Protein AF-A0A497IFC4-F1 (afdb_monomer_lite)

Foldseek 3Di:
DDPPPVVVVVVVVVVCVVVVVVVVVVVVVVVDPVPPPPPPPFDFKDKDKDKDADDDDLQKMKIAIDIDGPVGFAWDWKWKDFQQPDIDIDPDRMDIDGDPDWDKGKMKMKIATPVRGIDMDIDIDTGD

Radius of gyration: 32.18 Å; chains: 1; bounding box: 70×65×70 Å

Sequence (128 aa):
MRKRDTDYYLIVLAILLFLGGLLMMAYDYKFSASAVRKFEQKLPPQVSFNYGQCGEDPLTYCFEGGAYDPDGGDILFMTWDLGDGRIASSLYNHIEHHYKKAGTYTVTLRCIDDENTMSSYSKTIHVG

Secondary structure (DSSP, 8-state):
--TTSHHHHHHHHHHHHHHHHHHHHHHHHHS-TTSS-----PPPPEEEEEEEE-SSSTTEEEEEEEEE-TTS--EEEEEEE-SSS-EEEES-SEEEEE-SS-EEEEEEEEEEETT--EEEEEEEEEE-

Structure (mmCIF, N/CA/C/O backbone):
data_AF-A0A497IFC4-F1
#
_entry.id   AF-A0A497IFC4-F1
#
loop_
_atom_site.group_PDB
_atom_site.id
_atom_site.type_symbol
_atom_site.label_atom_id
_atom_site.label_alt_id
_atom_site.label_comp_id
_atom_site.label_asym_id
_atom_site.label_entity_id
_atom_site.label_seq_id
_atom_site.pdbx_PDB_ins_code
_atom_site.Cartn_x
_atom_site.Cartn_y
_atom_site.Cartn_z
_atom_site.occupancy
_atom_site.B_iso_or_equiv
_atom_site.auth_seq_id
_atom_site.auth_comp_id
_atom_site.auth_asym_id
_atom_site.auth_atom_id
_atom_site.pdbx_PDB_model_num
ATOM 1 N N . MET A 1 1 ? 56.666 -50.779 -52.177 1.00 49.09 1 MET A N 1
ATOM 2 C CA . MET A 1 1 ? 56.234 -50.602 -50.771 1.00 49.09 1 MET A CA 1
ATOM 3 C C . MET A 1 1 ? 56.966 -49.391 -50.193 1.00 49.09 1 MET A C 1
ATOM 5 O O . MET A 1 1 ? 58.149 -49.488 -49.897 1.00 49.09 1 MET A O 1
ATOM 9 N N . ARG A 1 2 ? 56.331 -48.212 -50.177 1.00 49.12 2 ARG A N 1
ATOM 10 C CA . ARG A 1 2 ? 56.970 -46.914 -49.890 1.00 49.12 2 ARG A CA 1
ATOM 11 C C . ARG A 1 2 ? 56.423 -46.371 -48.559 1.00 49.12 2 ARG A C 1
ATOM 13 O O . ARG A 1 2 ? 55.331 -45.831 -48.523 1.00 49.12 2 ARG A O 1
ATOM 20 N N . LYS A 1 3 ? 57.181 -46.534 -47.467 1.00 53.59 3 LYS A N 1
ATOM 21 C CA . LYS A 1 3 ? 56.919 -45.953 -46.129 1.00 53.59 3 LYS A CA 1
ATOM 22 C C . LYS A 1 3 ? 57.183 -44.432 -46.110 1.00 53.59 3 LYS A C 1
ATOM 24 O O . LYS A 1 3 ? 58.098 -43.987 -45.431 1.00 53.59 3 LYS A O 1
ATOM 29 N N . ARG A 1 4 ? 56.484 -43.641 -46.929 1.00 55.41 4 ARG A N 1
ATOM 30 C CA . ARG A 1 4 ? 56.611 -42.164 -46.908 1.00 55.41 4 ARG A CA 1
ATOM 31 C C . ARG A 1 4 ? 55.282 -41.409 -46.943 1.00 55.41 4 ARG A C 1
ATOM 33 O O . ARG A 1 4 ? 55.289 -40.189 -46.845 1.00 55.41 4 ARG A O 1
ATOM 40 N N . ASP A 1 5 ? 54.162 -42.119 -47.028 1.00 55.88 5 ASP A N 1
ATOM 41 C CA . ASP A 1 5 ? 52.859 -41.470 -47.188 1.00 55.88 5 ASP A CA 1
ATOM 42 C C . ASP A 1 5 ? 52.191 -41.182 -45.831 1.00 55.88 5 ASP A C 1
ATOM 44 O O . ASP A 1 5 ? 51.453 -40.212 -45.704 1.00 55.88 5 ASP A O 1
ATOM 48 N N . THR A 1 6 ? 52.508 -41.943 -44.776 1.00 55.38 6 THR A N 1
ATOM 49 C CA . THR A 1 6 ? 51.894 -41.779 -43.445 1.00 55.38 6 THR A CA 1
ATOM 50 C C . THR A 1 6 ? 52.316 -40.487 -42.735 1.00 55.38 6 THR A C 1
ATOM 52 O O . THR A 1 6 ? 51.505 -39.888 -42.031 1.00 55.38 6 THR A O 1
ATOM 55 N N . ASP A 1 7 ? 53.545 -40.016 -42.959 1.00 58.06 7 ASP A N 1
ATOM 56 C CA . ASP A 1 7 ? 54.078 -38.821 -42.288 1.00 58.06 7 ASP A CA 1
ATOM 57 C C . ASP A 1 7 ? 53.403 -37.537 -42.794 1.00 58.06 7 ASP A C 1
ATOM 59 O O . ASP A 1 7 ? 53.138 -36.621 -42.017 1.00 58.06 7 ASP A O 1
ATOM 63 N N . TYR A 1 8 ? 53.028 -37.497 -44.078 1.00 57.25 8 TYR A N 1
ATOM 64 C CA . TYR A 1 8 ? 52.275 -36.383 -44.658 1.00 57.25 8 TYR A CA 1
ATOM 65 C C . TYR A 1 8 ? 50.871 -36.272 -44.067 1.00 57.25 8 TYR A C 1
ATOM 67 O O . TYR A 1 8 ? 50.455 -35.176 -43.694 1.00 57.25 8 TYR A O 1
ATOM 75 N N . TYR A 1 9 ? 50.150 -37.388 -43.930 1.00 57.84 9 TYR A N 1
ATOM 76 C CA . TYR A 1 9 ? 48.819 -37.365 -43.322 1.00 57.84 9 TYR A CA 1
ATOM 77 C C . TYR A 1 9 ? 48.878 -36.972 -41.848 1.00 57.84 9 TYR A C 1
ATOM 79 O O . TYR A 1 9 ? 48.035 -36.199 -41.417 1.00 57.84 9 TYR A O 1
ATOM 87 N N . LEU A 1 10 ? 49.879 -37.426 -41.090 1.00 62.91 10 LEU A N 1
ATOM 88 C CA . LEU A 1 10 ? 50.024 -37.061 -39.677 1.00 62.91 10 LEU A CA 1
ATOM 89 C C . LEU A 1 10 ? 50.369 -35.578 -39.485 1.00 62.91 10 LEU A C 1
ATOM 91 O O . LEU A 1 10 ? 49.805 -34.937 -38.601 1.00 62.91 10 LEU A O 1
ATOM 95 N N . ILE A 1 11 ? 51.225 -35.006 -40.339 1.00 65.12 11 ILE A N 1
ATOM 96 C CA . ILE A 1 11 ? 51.556 -33.573 -40.311 1.00 65.12 11 ILE A CA 1
ATOM 97 C C . ILE A 1 11 ? 50.348 -32.724 -40.731 1.00 65.12 11 ILE A C 1
ATOM 99 O O . ILE A 1 11 ? 50.027 -31.741 -40.066 1.00 65.12 11 ILE A O 1
ATOM 103 N N . VAL A 1 12 ? 49.633 -33.113 -41.792 1.00 63.28 12 VAL A N 1
ATOM 104 C CA . VAL A 1 12 ? 48.431 -32.398 -42.251 1.00 63.28 12 VAL A CA 1
ATOM 105 C C . VAL A 1 12 ? 47.298 -32.506 -41.224 1.00 63.28 12 VAL A C 1
ATOM 107 O O . VAL A 1 12 ? 46.640 -31.507 -40.951 1.00 63.28 12 VAL A O 1
ATOM 110 N N . LEU A 1 13 ? 47.102 -33.667 -40.586 1.00 60.56 13 LEU A N 1
ATOM 111 C CA . LEU A 1 13 ? 46.108 -33.854 -39.524 1.00 60.56 13 LEU A CA 1
ATOM 112 C C . LEU A 1 13 ? 46.462 -33.031 -38.274 1.00 60.56 13 LEU A C 1
ATOM 114 O O . LEU A 1 13 ? 45.582 -32.405 -37.694 1.00 60.56 13 LEU A O 1
ATOM 118 N N . ALA A 1 14 ? 47.743 -32.964 -37.893 1.00 65.00 14 ALA A N 1
ATOM 119 C CA . ALA A 1 14 ? 48.201 -32.124 -36.786 1.00 65.00 14 ALA A CA 1
ATOM 120 C C . ALA A 1 14 ? 47.980 -30.627 -37.070 1.00 65.00 14 ALA A C 1
ATOM 122 O O . ALA A 1 14 ? 47.508 -29.909 -36.192 1.00 65.00 14 ALA A O 1
ATOM 123 N N . ILE A 1 15 ? 48.237 -30.167 -38.301 1.00 61.88 15 ILE A N 1
ATOM 124 C CA . ILE A 1 15 ? 47.975 -28.783 -38.732 1.00 61.88 15 ILE A CA 1
ATOM 125 C C . ILE A 1 15 ? 46.467 -28.488 -38.773 1.00 61.88 15 ILE A C 1
ATOM 127 O O . ILE A 1 15 ? 46.056 -27.416 -38.341 1.00 61.88 15 ILE A O 1
ATOM 131 N N . LEU A 1 16 ? 45.627 -29.424 -39.227 1.00 57.12 16 LEU A N 1
ATOM 132 C CA . LEU A 1 16 ? 44.166 -29.266 -39.244 1.00 57.12 16 LEU A CA 1
ATOM 133 C C . LEU A 1 16 ? 43.553 -29.272 -37.836 1.00 57.12 16 LEU A C 1
ATOM 135 O O . LEU A 1 16 ? 42.593 -28.545 -37.598 1.00 57.12 16 LEU A O 1
ATOM 139 N N . LEU A 1 17 ? 44.120 -30.024 -36.888 1.00 61.47 17 LEU A N 1
ATOM 140 C CA . LEU A 1 17 ? 43.707 -29.989 -35.482 1.00 61.47 17 LEU A CA 1
ATOM 141 C C . LEU A 1 17 ? 44.168 -28.697 -34.782 1.00 61.47 17 LEU A C 1
ATOM 143 O O . LEU A 1 17 ? 43.409 -28.131 -33.997 1.00 61.47 17 LEU A O 1
ATOM 147 N N . PHE A 1 18 ? 45.357 -28.175 -35.113 1.00 62.66 18 PHE A N 1
ATOM 148 C CA . PHE A 1 18 ? 45.846 -26.893 -34.585 1.00 62.66 18 PHE A CA 1
ATOM 149 C C . PHE A 1 18 ? 45.098 -25.685 -35.175 1.00 62.66 18 PHE A C 1
ATOM 151 O O . PHE A 1 18 ? 44.696 -24.785 -34.439 1.00 62.66 18 PHE A O 1
ATOM 158 N N . LEU A 1 19 ? 44.858 -25.672 -36.492 1.00 52.84 19 LEU A N 1
ATOM 159 C CA . LEU A 1 19 ? 44.079 -24.629 -37.168 1.00 52.84 19 LEU A CA 1
ATOM 160 C C . LEU A 1 19 ? 42.588 -24.727 -36.835 1.00 52.84 19 LEU A C 1
ATOM 162 O O . LEU A 1 19 ? 41.945 -23.697 -36.676 1.00 52.84 19 LEU A O 1
ATOM 166 N N . GLY A 1 20 ? 42.044 -25.936 -36.672 1.00 51.69 20 GLY 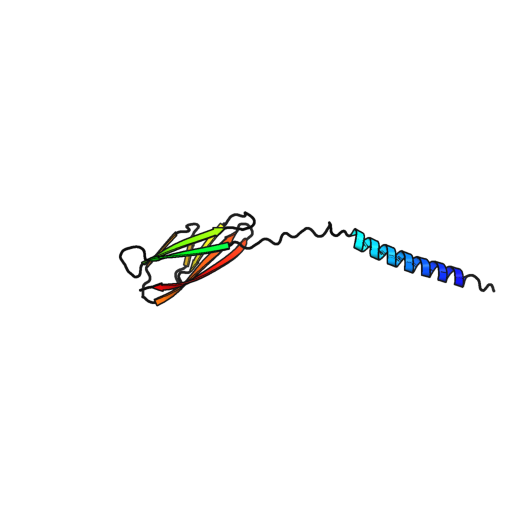A N 1
ATOM 167 C CA . GLY A 1 20 ? 40.663 -26.159 -36.241 1.00 51.69 20 GLY A CA 1
ATOM 168 C C . GLY A 1 20 ? 40.416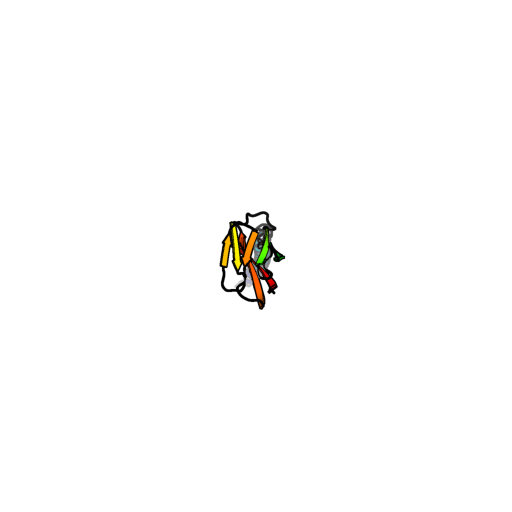 -25.698 -34.804 1.00 51.69 20 GLY A C 1
ATOM 169 O O . GLY A 1 20 ? 39.412 -25.044 -34.543 1.00 51.69 20 GLY A O 1
ATOM 170 N N . GLY A 1 21 ? 41.362 -25.940 -33.889 1.00 52.94 21 GLY A N 1
ATOM 171 C CA . GLY A 1 21 ? 41.300 -25.417 -32.522 1.00 52.94 21 GLY A CA 1
ATOM 172 C C . GLY A 1 21 ? 41.379 -23.889 -32.470 1.00 52.94 21 GLY A C 1
ATOM 173 O O . GLY A 1 21 ? 40.584 -23.256 -31.783 1.00 52.94 21 GLY A O 1
ATOM 174 N N . LEU A 1 22 ? 42.274 -23.275 -33.250 1.00 52.31 22 LEU A N 1
ATOM 175 C CA . LEU A 1 22 ? 42.409 -21.816 -33.309 1.00 52.31 22 LEU A CA 1
ATOM 176 C C . LEU A 1 22 ? 41.216 -21.136 -34.011 1.00 52.31 22 LEU A C 1
ATOM 178 O O . LEU A 1 22 ? 40.808 -20.048 -33.608 1.00 52.31 22 LEU A O 1
ATOM 182 N N . LEU A 1 23 ? 40.624 -21.778 -35.026 1.00 52.00 23 LEU A N 1
ATOM 183 C CA . LEU A 1 23 ? 39.449 -21.271 -35.739 1.00 52.00 23 LEU A CA 1
ATOM 184 C C . LEU A 1 23 ? 38.163 -21.410 -34.910 1.00 52.00 23 LEU A C 1
ATOM 186 O O . LEU A 1 23 ? 37.341 -20.505 -34.968 1.00 52.00 23 LEU A O 1
ATOM 190 N N . MET A 1 24 ? 38.013 -22.459 -34.092 1.00 54.59 24 MET A N 1
ATOM 191 C CA . MET A 1 24 ? 36.892 -22.601 -33.142 1.00 54.59 24 MET A CA 1
ATOM 192 C C . MET A 1 24 ? 36.984 -21.570 -32.009 1.00 54.59 24 MET A C 1
ATOM 194 O O . MET A 1 24 ? 35.993 -20.918 -31.692 1.00 54.59 24 MET A O 1
ATOM 198 N N . MET A 1 25 ? 38.191 -21.323 -31.481 1.00 55.22 25 MET A N 1
ATOM 199 C CA . MET A 1 25 ? 38.414 -20.252 -30.502 1.00 55.22 25 MET A CA 1
ATOM 200 C C . MET A 1 25 ? 38.148 -18.867 -31.106 1.00 55.22 25 MET A C 1
ATOM 202 O O . MET A 1 25 ? 37.657 -17.992 -30.409 1.00 55.22 25 MET A O 1
ATOM 206 N N . ALA A 1 26 ? 38.420 -18.651 -32.399 1.00 53.06 26 ALA A N 1
ATOM 207 C CA . ALA A 1 26 ? 38.122 -17.390 -33.080 1.00 53.06 26 ALA A CA 1
ATOM 208 C C . ALA A 1 26 ? 36.647 -17.245 -33.507 1.00 53.06 26 ALA A C 1
ATOM 210 O O . ALA A 1 26 ? 36.172 -16.114 -33.616 1.00 53.06 26 ALA A O 1
ATOM 211 N N . TYR A 1 27 ? 35.925 -18.346 -33.748 1.00 41.97 27 TYR A N 1
ATOM 212 C CA . TYR A 1 27 ? 34.499 -18.324 -34.094 1.00 41.97 27 TYR A CA 1
ATOM 213 C C . TYR A 1 27 ? 33.647 -17.968 -32.873 1.00 41.97 27 TYR A C 1
ATOM 215 O O . TYR A 1 27 ? 32.828 -17.055 -32.961 1.00 41.97 27 TYR A O 1
ATOM 223 N N . ASP A 1 28 ? 33.934 -18.565 -31.712 1.00 53.41 28 ASP A N 1
ATOM 224 C CA . ASP A 1 28 ? 33.289 -18.182 -30.448 1.00 53.41 28 ASP A CA 1
ATOM 225 C C . ASP A 1 28 ? 33.789 -16.818 -29.933 1.00 53.41 28 ASP A C 1
ATOM 227 O O . ASP A 1 28 ? 33.043 -16.088 -29.288 1.00 53.41 28 ASP A O 1
ATOM 231 N N . TYR A 1 29 ? 35.011 -16.395 -30.290 1.00 40.44 29 TYR A N 1
ATOM 232 C CA . TYR A 1 29 ? 35.520 -15.051 -29.968 1.00 40.44 29 TYR A CA 1
ATOM 233 C C . TYR A 1 29 ? 34.956 -13.945 -30.881 1.00 40.44 29 TYR A C 1
ATOM 235 O O . TYR A 1 29 ? 34.844 -12.791 -30.466 1.00 40.44 29 TYR A O 1
ATOM 243 N N . LYS A 1 30 ? 34.562 -14.269 -32.123 1.00 51.56 30 LYS A N 1
ATOM 244 C CA . LYS A 1 30 ? 33.863 -13.354 -33.049 1.00 51.56 30 LYS A CA 1
ATOM 245 C C . LYS A 1 30 ? 32.341 -13.492 -33.038 1.00 51.56 30 LYS A C 1
ATOM 247 O O . LYS A 1 30 ? 31.680 -12.599 -33.564 1.00 51.56 30 LYS A O 1
ATOM 252 N N . PHE A 1 31 ? 31.787 -14.440 -32.280 1.00 48.31 31 PHE A N 1
ATOM 253 C CA . PHE A 1 31 ? 30.488 -14.280 -31.612 1.00 48.31 31 PHE A CA 1
ATOM 254 C C . PHE A 1 31 ? 30.604 -13.328 -30.401 1.00 48.31 31 PHE A C 1
ATOM 256 O O . PHE A 1 31 ? 30.000 -13.508 -29.357 1.00 48.31 31 PHE A O 1
ATOM 263 N N . SER A 1 32 ? 31.450 -12.309 -30.552 1.00 49.75 32 SER A N 1
ATOM 264 C CA . SER A 1 32 ? 31.276 -10.944 -30.100 1.00 49.75 32 SER A CA 1
ATOM 265 C C . SER A 1 32 ? 30.528 -10.775 -28.780 1.00 49.75 32 SER A C 1
ATOM 267 O O . SER A 1 32 ? 29.301 -10.822 -28.715 1.00 49.75 32 SER A O 1
ATOM 269 N N . ALA A 1 33 ? 31.277 -10.335 -27.773 1.00 51.25 33 ALA A N 1
ATOM 270 C CA . ALA A 1 33 ? 30.767 -9.594 -26.623 1.00 51.25 33 ALA A CA 1
ATOM 271 C C . ALA A 1 33 ? 29.871 -8.376 -26.993 1.00 51.25 33 ALA A C 1
ATOM 273 O O . ALA A 1 33 ? 29.317 -7.742 -26.103 1.00 51.25 33 ALA A O 1
ATOM 274 N N . SER A 1 34 ? 29.687 -8.056 -28.283 1.00 51.00 34 SER A N 1
ATOM 275 C CA . SER A 1 34 ? 28.711 -7.089 -28.807 1.00 51.00 34 SER A CA 1
ATOM 276 C C . SER A 1 34 ? 27.345 -7.699 -29.182 1.00 51.00 34 SER A C 1
ATOM 278 O O . SER A 1 34 ? 26.449 -6.947 -29.557 1.00 51.00 34 SER A O 1
ATOM 280 N N . ALA A 1 35 ? 27.169 -9.025 -29.107 1.00 49.97 35 ALA A N 1
ATOM 281 C CA . ALA A 1 35 ? 25.888 -9.722 -29.304 1.00 49.97 35 ALA A CA 1
ATOM 282 C C . ALA A 1 35 ? 25.250 -10.202 -27.989 1.00 49.97 35 ALA A C 1
ATOM 284 O O . ALA A 1 35 ? 24.135 -10.727 -27.998 1.00 49.97 35 ALA A O 1
ATOM 285 N N . VAL A 1 36 ? 25.887 -9.939 -26.843 1.00 54.75 36 VAL A N 1
ATOM 286 C CA . VAL A 1 36 ? 25.127 -9.792 -25.604 1.00 54.75 36 VAL A CA 1
ATOM 287 C C . VAL A 1 36 ? 24.377 -8.481 -25.773 1.00 54.75 36 VAL A C 1
ATOM 289 O O . VAL A 1 36 ? 24.900 -7.409 -25.476 1.00 54.75 36 VAL A O 1
ATOM 292 N N . ARG A 1 37 ? 23.156 -8.548 -26.319 1.00 54.28 37 ARG A N 1
ATOM 293 C CA . ARG A 1 37 ? 22.151 -7.517 -26.055 1.00 54.28 37 ARG A CA 1
ATOM 294 C C . ARG A 1 37 ? 22.279 -7.265 -24.561 1.00 54.28 37 ARG A C 1
ATOM 296 O O . ARG A 1 37 ? 22.079 -8.194 -23.779 1.00 54.28 37 ARG A O 1
ATOM 303 N N . LYS A 1 38 ? 22.737 -6.074 -24.185 1.00 47.84 38 LYS A N 1
ATOM 304 C CA . LYS A 1 38 ? 22.694 -5.604 -22.812 1.00 47.84 38 LYS A CA 1
ATOM 305 C C . LYS A 1 38 ? 21.212 -5.687 -22.463 1.00 47.84 38 LYS A C 1
ATOM 307 O O . LYS A 1 38 ? 20.435 -4.840 -22.885 1.00 47.84 38 LYS A O 1
ATOM 312 N N . PHE A 1 39 ? 20.792 -6.803 -21.874 1.00 58.62 39 PHE A N 1
ATOM 313 C CA . PHE A 1 39 ? 19.505 -6.895 -21.221 1.00 58.62 39 PHE A CA 1
ATOM 314 C C . PHE A 1 39 ? 19.668 -5.911 -20.077 1.00 58.62 39 PHE A C 1
ATOM 316 O O . PHE A 1 39 ? 20.301 -6.228 -19.071 1.00 58.62 39 PHE A O 1
ATOM 323 N N . GLU A 1 40 ? 19.261 -4.665 -20.301 1.00 67.19 40 GLU A N 1
ATOM 324 C CA . GLU A 1 40 ? 19.045 -3.753 -19.196 1.00 67.19 40 GLU A CA 1
ATOM 325 C C . GLU A 1 40 ? 17.964 -4.423 -18.366 1.00 67.19 40 GLU A C 1
ATOM 327 O O . GLU A 1 40 ? 16.834 -4.619 -18.808 1.00 67.19 40 GLU A O 1
ATOM 332 N N . GLN A 1 41 ? 18.389 -4.977 -17.235 1.00 73.31 41 GLN A N 1
ATOM 333 C CA . GLN A 1 41 ? 17.477 -5.586 -16.297 1.00 73.31 41 GLN A CA 1
ATOM 334 C C . GLN A 1 41 ? 16.615 -4.449 -15.764 1.00 73.31 41 GLN A C 1
ATOM 336 O O . GLN A 1 41 ? 17.129 -3.632 -15.003 1.00 73.31 41 GLN A O 1
ATOM 341 N N . LYS A 1 42 ? 15.348 -4.401 -16.191 1.00 81.62 42 LYS A N 1
ATOM 342 C CA . LYS A 1 42 ? 14.394 -3.417 -15.688 1.00 81.62 42 LYS A CA 1
ATOM 343 C C . LYS A 1 42 ? 14.315 -3.511 -14.168 1.00 81.62 42 LYS A C 1
ATOM 345 O O . LYS A 1 42 ? 14.187 -4.605 -13.602 1.00 81.62 42 LYS A O 1
ATOM 350 N N . LEU A 1 43 ? 14.458 -2.370 -13.517 1.00 88.62 43 LEU A N 1
ATOM 351 C CA . LEU A 1 43 ? 14.287 -2.207 -12.092 1.00 88.62 43 LEU A CA 1
ATOM 352 C C . LEU A 1 43 ? 12.786 -2.215 -11.779 1.00 88.62 43 LEU A C 1
ATOM 354 O O . LEU A 1 43 ? 12.006 -1.594 -12.492 1.00 88.62 43 LEU A O 1
ATOM 358 N N . PRO A 1 44 ? 12.351 -2.912 -10.717 1.00 90.88 44 PRO A N 1
ATOM 359 C CA . PRO A 1 44 ? 10.966 -2.816 -10.286 1.00 90.88 44 PRO A CA 1
ATOM 360 C C . PRO A 1 44 ? 10.670 -1.399 -9.774 1.00 90.88 44 PRO A C 1
ATOM 362 O O . PRO A 1 44 ? 11.584 -0.723 -9.277 1.00 90.88 44 PRO A O 1
ATOM 365 N N . PRO A 1 45 ? 9.399 -0.963 -9.778 1.00 95.25 45 PRO A N 1
ATOM 366 C CA . PRO A 1 45 ? 9.032 0.329 -9.242 1.00 95.25 45 PRO A CA 1
ATOM 367 C C . PRO A 1 45 ? 9.396 0.419 -7.761 1.00 95.25 45 PRO A C 1
ATOM 369 O O . PRO A 1 45 ? 9.346 -0.551 -6.997 1.00 95.25 45 PRO A O 1
ATOM 372 N N . GLN A 1 46 ? 9.746 1.619 -7.328 1.00 95.62 46 GLN A N 1
ATOM 373 C CA . GLN A 1 46 ? 9.894 1.931 -5.919 1.00 95.62 46 GLN A CA 1
ATOM 374 C C . GLN A 1 46 ? 8.582 2.472 -5.385 1.00 95.62 46 GLN A C 1
ATOM 376 O O . GLN A 1 46 ? 7.914 3.272 -6.033 1.00 95.62 46 GLN A O 1
ATOM 381 N N . VAL A 1 47 ? 8.217 2.035 -4.184 1.00 96.44 47 VAL A N 1
ATOM 382 C CA . VAL A 1 47 ? 6.952 2.389 -3.550 1.00 96.44 47 VAL A CA 1
ATOM 383 C C . VAL A 1 47 ? 7.164 2.657 -2.072 1.00 96.44 47 VAL A C 1
ATOM 385 O O . VAL A 1 47 ? 7.974 2.009 -1.410 1.00 96.44 47 VAL A O 1
ATOM 388 N N . SER A 1 48 ? 6.453 3.649 -1.557 1.00 96.81 48 SER A N 1
ATOM 389 C CA . SER A 1 48 ? 6.481 4.026 -0.149 1.00 96.81 48 SER A CA 1
ATOM 390 C C . SER A 1 48 ? 5.175 4.708 0.232 1.00 96.81 48 SER A C 1
ATOM 392 O O . SER A 1 48 ? 4.399 5.116 -0.634 1.00 96.81 48 SER A O 1
ATOM 394 N N . PHE A 1 49 ? 4.929 4.838 1.531 1.00 97.06 49 PHE A N 1
ATOM 395 C CA . PHE A 1 49 ? 3.858 5.693 2.011 1.00 97.06 49 PHE A CA 1
ATOM 396 C C . PHE A 1 49 ? 4.159 6.289 3.378 1.00 97.06 49 PHE A C 1
ATOM 398 O O . PHE A 1 49 ? 4.908 5.726 4.184 1.00 97.06 49 PHE A O 1
ATOM 405 N N . ASN A 1 50 ? 3.498 7.408 3.646 1.00 97.19 50 ASN A N 1
ATOM 406 C CA . ASN A 1 50 ? 3.365 7.994 4.968 1.00 97.19 50 ASN A CA 1
ATOM 407 C C . ASN A 1 50 ? 1.924 7.856 5.457 1.00 97.19 50 ASN A C 1
ATOM 409 O O . ASN A 1 50 ? 1.004 7.622 4.675 1.00 97.19 50 ASN A O 1
ATOM 413 N N . TYR A 1 51 ? 1.737 7.977 6.766 1.00 97.12 51 TYR A N 1
ATOM 414 C CA . TYR A 1 51 ? 0.418 7.942 7.380 1.00 97.12 51 TYR A CA 1
ATOM 415 C C . TYR A 1 51 ? 0.373 8.853 8.601 1.00 97.12 51 TYR A C 1
ATOM 417 O O . TYR A 1 51 ? 1.407 9.142 9.211 1.00 97.12 51 TYR A O 1
ATOM 425 N N . GLY A 1 52 ? -0.834 9.246 8.984 1.00 97.00 52 GLY A N 1
ATOM 426 C CA . GLY A 1 52 ? -1.095 9.982 10.212 1.00 97.00 52 GLY A CA 1
ATOM 427 C C . GLY A 1 52 ? -2.576 9.961 10.555 1.00 97.00 52 GLY A C 1
ATOM 428 O O . GLY A 1 52 ? -3.409 9.708 9.686 1.00 97.00 52 GLY A O 1
ATOM 429 N N . GLN A 1 53 ? -2.896 10.220 11.821 1.00 96.81 53 GLN A N 1
ATOM 430 C CA . GLN A 1 53 ? -4.280 10.454 12.215 1.00 96.81 53 GLN A C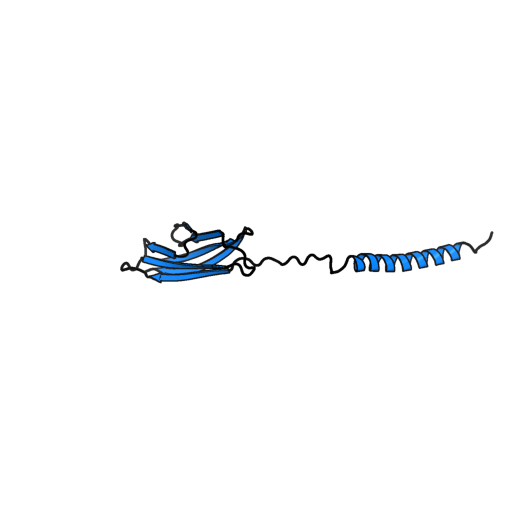A 1
ATOM 431 C C . GLN A 1 53 ? -4.791 11.699 11.484 1.00 96.81 53 GLN A C 1
ATOM 433 O O . GLN A 1 53 ? -4.085 12.707 11.390 1.00 96.81 53 GLN A O 1
ATOM 438 N N . CYS A 1 54 ? -6.009 11.624 10.967 1.00 94.19 54 CYS A N 1
ATOM 439 C CA . CYS A 1 54 ? -6.674 12.752 10.338 1.00 94.19 54 CYS A CA 1
ATOM 440 C C . CYS A 1 54 ? -8.133 12.802 10.790 1.00 94.19 54 CYS A C 1
ATOM 442 O O . CYS A 1 54 ? -8.766 11.773 11.002 1.00 94.19 54 CYS A O 1
ATOM 444 N N . GLY A 1 55 ? -8.655 14.012 10.977 1.00 89.56 55 GLY A N 1
ATOM 445 C CA . GLY A 1 55 ? -9.977 14.216 11.568 1.00 89.56 55 GLY A CA 1
ATOM 446 C C . GLY A 1 55 ? -9.990 14.132 13.098 1.00 89.56 55 GLY A C 1
ATOM 447 O O . GLY A 1 55 ? -8.953 14.026 13.754 1.00 89.56 55 GLY A O 1
ATOM 448 N N . GLU A 1 56 ? -11.190 14.246 13.664 1.00 93.31 56 GLU A N 1
ATOM 449 C CA . GLU A 1 56 ? -11.402 14.312 15.119 1.00 93.31 56 GLU A CA 1
ATOM 450 C C . GLU A 1 56 ? -11.485 12.929 15.783 1.00 93.31 56 GLU A C 1
ATOM 452 O O . GLU A 1 56 ? -11.204 12.801 16.974 1.00 93.31 56 GLU A O 1
ATOM 457 N N . ASP A 1 57 ? -11.851 11.889 15.027 1.00 96.25 57 ASP A N 1
ATOM 458 C CA . ASP A 1 57 ? -11.946 10.519 15.535 1.00 96.25 57 ASP A CA 1
ATOM 459 C C . ASP A 1 57 ? -10.539 9.896 15.674 1.00 96.25 57 ASP A C 1
ATOM 461 O O . ASP A 1 57 ? -9.795 9.854 14.687 1.00 96.25 57 ASP A O 1
ATOM 465 N N . PRO A 1 58 ? -10.146 9.387 16.861 1.00 95.94 58 PRO A N 1
ATOM 466 C CA . PRO A 1 58 ? -8.846 8.740 17.070 1.00 95.94 58 PRO A CA 1
ATOM 467 C C . PRO A 1 58 ? -8.632 7.463 16.244 1.00 95.94 58 PRO A C 1
ATOM 469 O O . PRO A 1 58 ? -7.509 6.966 16.174 1.00 95.94 58 PRO A O 1
ATOM 472 N N . LEU A 1 59 ? -9.680 6.916 15.624 1.00 97.62 59 LEU A N 1
ATOM 473 C CA . LEU A 1 59 ? -9.602 5.730 14.774 1.00 97.62 59 LEU A CA 1
ATOM 474 C C . LEU A 1 59 ? -9.536 6.054 13.272 1.00 97.62 59 LEU A C 1
ATOM 476 O O . LEU A 1 59 ? -9.483 5.126 12.457 1.00 97.62 59 LEU A O 1
ATOM 480 N N . THR A 1 60 ? -9.499 7.336 12.894 1.00 97.31 60 THR A N 1
ATOM 481 C CA . THR A 1 60 ? -9.396 7.772 11.494 1.00 97.31 60 THR A CA 1
ATOM 482 C C . THR A 1 60 ? -7.964 8.136 11.118 1.00 97.31 60 THR A C 1
ATOM 484 O O . THR A 1 60 ? -7.315 8.973 11.746 1.00 97.31 60 THR A O 1
ATOM 487 N N . TYR A 1 61 ? -7.461 7.495 10.064 1.00 97.38 61 TYR A N 1
ATOM 488 C CA . TYR A 1 61 ? -6.105 7.672 9.554 1.00 97.38 61 TYR A CA 1
ATOM 489 C C . TYR A 1 61 ? -6.112 7.952 8.056 1.00 97.38 61 TYR A C 1
ATOM 491 O O . TYR A 1 61 ? -6.874 7.359 7.292 1.00 97.38 61 TYR A O 1
ATOM 499 N N . CYS A 1 62 ? -5.202 8.830 7.650 1.00 95.69 62 CYS A N 1
ATOM 500 C CA . CYS A 1 62 ? -4.941 9.164 6.265 1.00 95.69 62 CYS A CA 1
ATOM 501 C C . CYS A 1 62 ? -3.607 8.559 5.836 1.00 95.69 62 CYS A C 1
ATOM 503 O O . CYS A 1 62 ? -2.628 8.584 6.589 1.00 95.69 62 CYS A O 1
ATOM 505 N N . PHE A 1 63 ? -3.574 8.041 4.615 1.00 95.88 63 PHE A N 1
ATOM 506 C CA . PHE A 1 63 ? -2.415 7.422 3.991 1.00 95.88 63 PHE A CA 1
ATOM 507 C C . PHE A 1 63 ? -2.065 8.171 2.716 1.00 95.88 63 PHE A C 1
ATOM 509 O O . PHE A 1 63 ? -2.936 8.411 1.886 1.00 95.88 63 PHE A O 1
ATOM 516 N N . GLU A 1 64 ? -0.786 8.501 2.573 1.00 95.81 64 GLU A N 1
ATOM 517 C CA . GLU A 1 64 ? -0.224 9.189 1.414 1.00 95.81 64 GLU A CA 1
ATOM 518 C C . GLU A 1 64 ? 0.844 8.301 0.787 1.00 95.81 64 GLU A C 1
ATOM 520 O O . GLU A 1 64 ? 1.939 8.133 1.332 1.00 95.81 64 GLU A O 1
ATOM 525 N N . GLY A 1 65 ? 0.501 7.688 -0.338 1.00 94.69 65 GLY A N 1
ATOM 526 C CA . GLY A 1 65 ? 1.369 6.823 -1.119 1.00 94.69 65 GLY A CA 1
ATOM 527 C C . GLY A 1 65 ? 2.212 7.589 -2.128 1.00 94.69 65 GLY A C 1
ATOM 528 O O . GLY A 1 65 ? 1.885 8.688 -2.565 1.00 94.69 65 GLY A O 1
ATOM 529 N N . GLY A 1 66 ? 3.301 6.964 -2.547 1.00 94.12 66 GLY A N 1
ATOM 530 C CA . GLY A 1 66 ? 4.099 7.414 -3.675 1.00 94.12 66 GLY A CA 1
ATOM 531 C C . GLY A 1 66 ? 4.757 6.221 -4.341 1.00 94.12 66 GLY A C 1
ATOM 532 O O . GLY A 1 66 ? 5.235 5.311 -3.658 1.00 94.12 66 GLY A O 1
ATOM 533 N N . ALA A 1 67 ? 4.773 6.226 -5.669 1.00 94.75 67 ALA A N 1
ATOM 534 C CA . ALA A 1 67 ? 5.478 5.236 -6.459 1.00 94.75 67 ALA A CA 1
ATOM 535 C C . ALA A 1 67 ? 6.132 5.893 -7.674 1.00 94.75 67 ALA A C 1
ATOM 537 O O . ALA A 1 67 ? 5.606 6.868 -8.208 1.00 94.75 67 ALA A O 1
ATOM 538 N N . TYR A 1 68 ? 7.274 5.358 -8.089 1.00 94.69 68 TYR A N 1
ATOM 539 C CA . TYR A 1 68 ? 7.947 5.745 -9.324 1.00 94.69 68 TYR A CA 1
ATOM 540 C C . TYR A 1 68 ? 8.763 4.574 -9.867 1.00 94.69 68 TYR A C 1
ATOM 542 O O . TYR A 1 68 ? 9.229 3.730 -9.098 1.00 94.69 68 TYR A O 1
ATOM 550 N N . ASP A 1 69 ? 8.937 4.529 -11.181 1.00 95.00 69 ASP A N 1
ATOM 551 C CA . ASP A 1 69 ? 9.822 3.578 -11.844 1.00 95.00 69 ASP A CA 1
ATOM 552 C C . ASP A 1 69 ? 11.224 4.203 -11.999 1.00 95.00 69 ASP A C 1
ATOM 554 O O . ASP A 1 69 ? 11.349 5.277 -12.601 1.00 95.00 69 ASP A O 1
ATOM 558 N N . PRO A 1 70 ? 12.290 3.587 -11.452 1.00 94.44 70 PRO A N 1
ATOM 559 C CA . PRO A 1 70 ? 13.663 4.057 -11.634 1.00 94.44 70 PRO A CA 1
ATOM 560 C C . PRO A 1 70 ? 14.128 4.141 -13.094 1.00 94.44 70 PRO A C 1
ATOM 562 O O . PRO A 1 70 ? 15.016 4.942 -13.387 1.00 94.44 70 PRO A O 1
ATOM 565 N N . ASP A 1 71 ? 13.534 3.352 -13.991 1.00 92.56 71 ASP A N 1
ATOM 566 C CA . ASP A 1 71 ? 13.844 3.354 -15.422 1.00 92.56 71 ASP A CA 1
ATOM 567 C C . ASP A 1 71 ? 12.999 4.372 -16.210 1.00 92.56 71 ASP A C 1
ATOM 569 O O . ASP A 1 71 ? 13.192 4.553 -17.412 1.00 92.56 71 ASP A O 1
ATOM 573 N N . GLY A 1 72 ? 12.099 5.092 -15.528 1.00 91.38 72 GLY A N 1
ATOM 574 C CA . GLY A 1 72 ?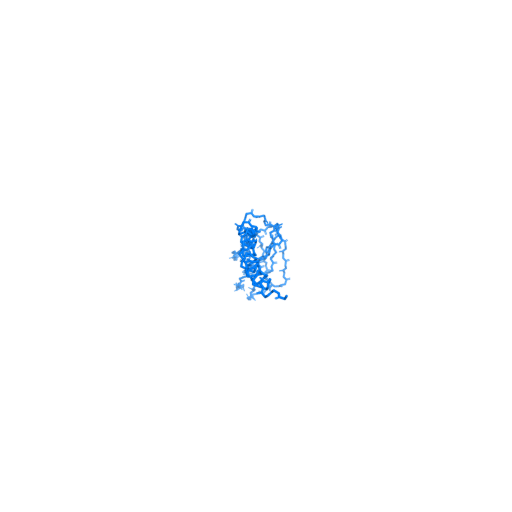 11.290 6.165 -16.104 1.00 91.38 72 GLY A CA 1
ATOM 575 C C . GLY A 1 72 ? 9.979 5.718 -16.754 1.00 91.38 72 GLY A C 1
ATOM 576 O O . GLY A 1 72 ? 9.376 6.529 -17.456 1.00 91.38 72 GLY A O 1
ATOM 577 N N . GLY A 1 73 ? 9.547 4.471 -16.535 1.00 90.81 73 GLY A N 1
ATOM 578 C CA . GLY A 1 73 ? 8.219 3.985 -16.920 1.00 90.81 73 GLY A CA 1
ATOM 579 C C . GLY A 1 73 ? 7.081 4.573 -16.077 1.00 90.81 73 GLY A C 1
ATOM 580 O O . GLY A 1 73 ? 7.285 5.153 -15.004 1.00 90.81 73 GLY A O 1
ATOM 581 N N . ASP A 1 74 ? 5.854 4.425 -16.572 1.00 93.81 74 ASP A N 1
ATOM 582 C CA . ASP A 1 74 ? 4.655 4.916 -15.892 1.00 93.81 74 ASP A CA 1
ATOM 583 C C . ASP A 1 74 ? 4.158 3.932 -14.820 1.00 93.81 74 ASP A C 1
ATOM 585 O O . ASP A 1 74 ? 4.141 2.718 -15.012 1.00 93.81 74 ASP A O 1
ATOM 589 N N . ILE A 1 75 ? 3.654 4.451 -13.694 1.00 93.12 75 ILE A N 1
ATOM 590 C CA . ILE A 1 75 ? 2.920 3.640 -12.711 1.00 93.12 75 ILE A CA 1
ATOM 591 C C . ILE A 1 75 ? 1.453 3.553 -13.133 1.00 93.12 75 ILE A C 1
ATOM 593 O O . ILE A 1 75 ? 0.731 4.549 -13.108 1.00 93.12 75 ILE A O 1
ATOM 597 N N . LEU A 1 76 ? 0.994 2.350 -13.476 1.00 91.44 76 LEU A N 1
ATOM 598 C CA . LEU A 1 76 ? -0.362 2.129 -13.983 1.00 91.44 76 LEU A CA 1
ATOM 599 C C . LEU A 1 76 ? -1.387 1.866 -12.884 1.00 91.44 76 LEU A C 1
ATOM 601 O O . LEU A 1 76 ? -2.558 2.218 -13.031 1.00 91.44 76 LEU A O 1
ATOM 605 N N . PHE A 1 77 ? -0.976 1.218 -11.792 1.00 90.06 77 PHE A N 1
ATOM 606 C CA . PHE A 1 77 ? -1.897 0.823 -10.730 1.00 90.06 77 PHE A CA 1
ATOM 607 C C . PHE A 1 77 ? -1.264 0.939 -9.355 1.00 90.06 77 PHE A C 1
ATOM 609 O O . PHE A 1 77 ? -0.118 0.541 -9.155 1.00 90.06 77 PHE A O 1
ATOM 616 N N . MET A 1 78 ? -2.060 1.391 -8.385 1.00 93.62 78 MET A N 1
ATOM 617 C CA . MET A 1 78 ? -1.749 1.295 -6.963 1.00 93.62 78 MET A CA 1
ATOM 618 C C . MET A 1 78 ? -2.907 0.609 -6.230 1.00 93.62 78 MET A C 1
ATOM 620 O O . MET A 1 78 ? -4.085 0.796 -6.542 1.00 93.62 78 MET A O 1
ATOM 624 N N . THR A 1 79 ? -2.578 -0.266 -5.286 1.00 94.38 79 THR A N 1
ATOM 625 C CA . THR A 1 79 ? -3.553 -0.988 -4.462 1.00 94.38 79 THR A CA 1
ATOM 626 C C . THR A 1 79 ? -3.116 -0.973 -3.011 1.00 94.38 79 THR A C 1
ATOM 628 O O . THR A 1 79 ? -1.993 -1.352 -2.687 1.00 94.38 79 THR A O 1
ATOM 631 N N . TRP A 1 80 ? -4.038 -0.562 -2.155 1.00 95.94 80 TRP A N 1
ATOM 632 C CA . TRP A 1 80 ? -3.900 -0.505 -0.714 1.00 95.94 80 TRP A CA 1
ATOM 633 C C . TRP A 1 80 ? -4.603 -1.692 -0.073 1.00 95.94 80 TRP A C 1
ATOM 635 O O . TRP A 1 80 ? -5.772 -1.941 -0.355 1.00 95.94 80 TRP A O 1
ATOM 645 N N . ASP A 1 81 ? -3.908 -2.375 0.824 1.00 96.62 81 ASP A N 1
ATOM 646 C CA . ASP A 1 81 ? -4.479 -3.242 1.849 1.00 96.62 81 ASP A CA 1
ATOM 647 C C . ASP A 1 81 ? -4.242 -2.557 3.198 1.00 96.62 81 ASP A C 1
ATOM 649 O O . ASP A 1 81 ? -3.098 -2.289 3.567 1.00 96.62 81 ASP A O 1
ATOM 653 N N . LEU A 1 82 ? -5.315 -2.214 3.909 1.00 96.62 82 LEU A N 1
ATOM 654 C CA . LEU A 1 82 ? -5.230 -1.457 5.162 1.00 96.62 82 LEU A CA 1
ATOM 655 C C . LEU A 1 82 ? -5.116 -2.356 6.402 1.00 96.62 82 LEU A C 1
ATOM 657 O O . LEU A 1 82 ? -5.081 -1.850 7.527 1.00 96.62 82 LEU A O 1
ATOM 661 N N . GLY A 1 83 ? -5.042 -3.677 6.208 1.00 97.00 83 GLY A N 1
ATOM 662 C CA . GLY A 1 83 ? -4.802 -4.664 7.259 1.00 97.00 83 GLY A CA 1
ATOM 663 C C . GLY A 1 83 ? -6.040 -5.063 8.067 1.00 97.00 83 GLY A C 1
ATOM 664 O O . GLY A 1 83 ? -5.938 -5.915 8.948 1.00 97.00 83 GLY A O 1
ATOM 665 N N . ASP A 1 84 ? -7.209 -4.483 7.783 1.00 97.00 84 ASP A N 1
ATOM 666 C CA . ASP A 1 84 ? -8.496 -4.805 8.420 1.00 97.00 84 ASP A CA 1
ATOM 667 C C . ASP A 1 84 ? -9.456 -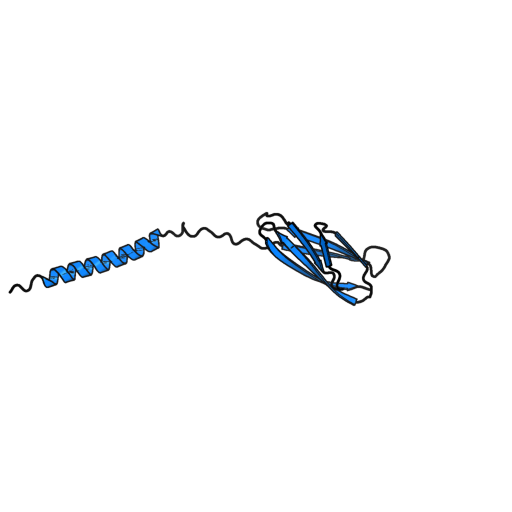5.576 7.491 1.00 97.00 84 ASP A C 1
ATOM 669 O O . ASP A 1 84 ? -10.642 -5.740 7.790 1.00 97.00 84 ASP A O 1
ATOM 673 N N . GLY A 1 85 ? -8.933 -6.056 6.358 1.00 93.69 85 GLY A N 1
ATOM 674 C CA . GLY A 1 85 ? -9.689 -6.713 5.294 1.00 93.69 85 GLY A CA 1
ATOM 675 C C . GLY A 1 85 ? -10.235 -5.753 4.235 1.00 93.69 85 GLY A C 1
ATOM 676 O O . GLY A 1 85 ? -10.835 -6.215 3.262 1.00 93.69 85 GLY A O 1
ATOM 677 N N . ARG A 1 86 ? -10.033 -4.434 4.378 1.00 90.56 86 ARG A N 1
ATOM 678 C CA . ARG A 1 86 ? -10.351 -3.472 3.322 1.00 90.56 86 ARG A CA 1
ATOM 679 C C . ARG A 1 86 ? -9.208 -3.371 2.317 1.00 90.56 86 ARG A C 1
ATOM 681 O O . ARG A 1 86 ? -8.075 -3.052 2.671 1.00 90.56 86 ARG A O 1
ATOM 688 N N . ILE A 1 87 ? -9.562 -3.548 1.046 1.00 89.94 87 ILE A N 1
ATOM 689 C CA . ILE A 1 87 ? -8.683 -3.307 -0.098 1.00 89.94 87 ILE A CA 1
ATOM 690 C C . ILE A 1 87 ? -9.244 -2.134 -0.905 1.00 89.94 87 ILE A C 1
ATOM 692 O O . ILE A 1 87 ? -10.443 -2.092 -1.189 1.00 89.94 87 ILE A O 1
ATOM 696 N N . ALA A 1 88 ? -8.388 -1.184 -1.271 1.00 86.06 88 ALA A N 1
ATOM 697 C CA . ALA A 1 88 ? -8.729 -0.060 -2.136 1.00 86.06 88 ALA A CA 1
ATOM 698 C C . ALA A 1 88 ? -7.750 0.004 -3.314 1.00 86.06 88 ALA A C 1
ATOM 700 O O . ALA A 1 88 ? -6.548 0.161 -3.122 1.00 86.06 88 ALA A O 1
ATOM 701 N N . SER A 1 89 ? -8.258 -0.104 -4.539 1.00 79.25 89 SER A N 1
ATOM 702 C CA . SER A 1 89 ? -7.466 0.084 -5.760 1.00 79.25 89 SER A CA 1
ATOM 703 C C . SER A 1 89 ? -7.760 1.455 -6.339 1.00 79.25 89 SER A C 1
ATOM 705 O O . SER A 1 89 ? -8.922 1.826 -6.500 1.00 79.25 89 SER A O 1
ATOM 707 N N . SER A 1 90 ? -6.713 2.223 -6.613 1.00 68.88 90 SER A N 1
ATOM 708 C CA . SER A 1 90 ? -6.850 3.607 -7.039 1.00 68.88 90 SER A CA 1
ATOM 709 C C . SER A 1 90 ? -5.548 4.126 -7.640 1.00 68.88 90 SER A C 1
ATOM 711 O O . SER A 1 90 ? -4.478 3.706 -7.218 1.00 68.88 90 SER A O 1
ATOM 713 N N . LEU A 1 91 ? -5.626 5.068 -8.584 1.00 66.44 91 LEU A N 1
ATOM 714 C CA . LEU A 1 91 ? -4.490 5.947 -8.903 1.00 66.44 91 LEU A CA 1
ATOM 715 C C . LEU A 1 91 ? -4.332 7.065 -7.862 1.00 66.44 91 LEU A C 1
ATOM 717 O O . LEU A 1 91 ? -3.291 7.712 -7.803 1.00 66.44 91 LEU A O 1
ATOM 721 N N . TYR A 1 92 ? -5.364 7.303 -7.043 1.00 65.94 92 TYR A N 1
ATOM 722 C CA . TYR A 1 92 ? -5.278 8.229 -5.923 1.00 65.94 92 TYR A CA 1
ATOM 723 C C . TYR A 1 92 ? -4.251 7.711 -4.919 1.00 65.94 92 TYR A C 1
ATOM 725 O O . TYR A 1 92 ? -4.362 6.613 -4.370 1.00 65.94 92 TYR A O 1
ATOM 733 N N . ASN A 1 93 ? -3.257 8.552 -4.682 1.00 85.38 93 ASN A N 1
ATOM 734 C CA . ASN A 1 93 ? -2.214 8.369 -3.695 1.00 85.38 93 ASN A CA 1
ATOM 735 C C . ASN A 1 93 ? -2.691 8.667 -2.264 1.00 85.38 93 ASN A C 1
ATOM 737 O O . ASN A 1 93 ? -2.002 8.286 -1.327 1.00 85.38 93 ASN A O 1
ATOM 741 N N . HIS A 1 94 ? -3.865 9.280 -2.100 1.00 91.62 94 HIS A N 1
ATOM 742 C CA . HIS A 1 94 ? -4.469 9.580 -0.806 1.00 91.62 94 HIS A CA 1
ATOM 743 C C . HIS A 1 94 ? -5.624 8.623 -0.475 1.00 91.62 94 HIS A C 1
ATOM 745 O O . HIS A 1 94 ? -6.531 8.434 -1.291 1.00 91.62 94 HIS A O 1
ATOM 751 N N . ILE A 1 95 ? -5.625 8.067 0.738 1.00 93.12 95 ILE A N 1
ATOM 752 C CA . ILE A 1 95 ? -6.732 7.276 1.296 1.00 93.12 95 ILE A CA 1
ATOM 753 C C . ILE A 1 95 ? -7.033 7.752 2.716 1.00 93.12 95 ILE A C 1
ATOM 755 O O . ILE A 1 95 ? -6.164 7.685 3.579 1.00 93.12 95 ILE A O 1
ATOM 759 N N . GLU A 1 96 ? -8.281 8.133 2.977 1.00 94.62 96 GLU A N 1
ATOM 760 C CA . GLU A 1 96 ? -8.824 8.274 4.332 1.00 94.62 96 GLU A CA 1
ATOM 761 C C . GLU A 1 96 ? -9.536 6.977 4.736 1.00 94.62 96 GLU A C 1
ATOM 763 O O . GLU A 1 96 ? -10.353 6.431 3.982 1.00 94.62 96 GLU A O 1
ATOM 768 N N . HIS A 1 97 ? -9.233 6.463 5.929 1.00 95.31 97 HIS A N 1
ATOM 769 C CA . HIS A 1 97 ? -9.844 5.243 6.442 1.00 95.31 97 HIS A CA 1
ATOM 770 C C . HIS A 1 97 ? -10.108 5.305 7.942 1.00 95.31 97 HIS A C 1
ATOM 772 O O . HIS A 1 97 ? -9.237 5.650 8.736 1.00 95.31 97 HIS A O 1
ATOM 778 N N . HIS A 1 98 ? -11.315 4.893 8.319 1.00 96.81 98 HIS A N 1
ATOM 779 C CA . HIS A 1 98 ? -11.741 4.751 9.704 1.00 96.81 98 HIS A CA 1
ATOM 780 C C . HIS A 1 98 ? -11.711 3.272 10.112 1.00 96.81 98 HIS A C 1
ATOM 782 O O . HIS A 1 98 ? -12.487 2.449 9.604 1.00 96.81 98 HIS A O 1
ATOM 788 N N . TYR A 1 99 ? -10.844 2.938 11.065 1.00 97.50 99 TYR A N 1
ATOM 789 C CA . TYR A 1 99 ? -10.737 1.600 11.634 1.00 97.50 99 TYR A CA 1
ATOM 790 C C . TYR A 1 99 ? -11.839 1.349 12.663 1.00 97.50 99 TYR A C 1
ATOM 792 O O . TYR A 1 99 ? -12.125 2.166 13.526 1.00 97.50 99 TYR A O 1
ATOM 800 N N . LYS A 1 100 ? -12.447 0.160 12.639 1.00 97.38 100 LYS A N 1
ATOM 801 C CA . LYS A 1 100 ? -13.549 -0.165 13.567 1.00 97.38 100 LYS A CA 1
ATOM 802 C C . LYS A 1 100 ? -13.101 -0.411 15.010 1.00 97.38 100 LYS A C 1
ATOM 804 O O . LYS A 1 100 ? -13.942 -0.441 15.906 1.00 97.38 100 LYS A O 1
ATOM 809 N N . LYS A 1 101 ? -11.818 -0.710 15.225 1.00 97.25 101 LYS A N 1
ATOM 810 C CA . LYS A 1 101 ? -11.244 -1.059 16.529 1.00 97.25 101 LYS A CA 1
ATOM 811 C C . LYS A 1 101 ? -9.817 -0.537 16.625 1.00 97.25 101 LYS A C 1
ATOM 813 O O . LYS A 1 101 ? -9.076 -0.612 15.645 1.00 97.25 101 LYS A O 1
ATOM 818 N N . ALA A 1 102 ? -9.426 -0.106 17.818 1.00 97.75 102 ALA A N 1
ATOM 819 C CA . ALA A 1 102 ? -8.024 0.112 18.139 1.00 97.75 102 ALA A CA 1
ATOM 820 C C . ALA A 1 102 ? -7.233 -1.198 17.990 1.00 97.75 102 ALA A C 1
ATOM 822 O O . ALA A 1 102 ? -7.763 -2.292 18.226 1.00 97.75 102 ALA A O 1
ATOM 823 N N . GLY A 1 103 ? -5.974 -1.094 17.585 1.00 97.88 103 GLY A N 1
ATOM 824 C CA . GLY A 1 103 ? -5.122 -2.249 17.359 1.00 97.88 103 GLY A CA 1
ATOM 825 C C . GLY A 1 103 ? -3.930 -1.967 16.459 1.00 97.88 103 GLY A C 1
ATOM 826 O O . GLY A 1 103 ? -3.648 -0.835 16.071 1.00 97.88 103 GLY A O 1
ATOM 827 N N . THR A 1 104 ? -3.223 -3.043 16.136 1.00 98.38 104 THR A N 1
ATOM 828 C CA . THR A 1 104 ? -2.060 -3.013 15.255 1.00 98.38 104 THR A CA 1
ATOM 829 C C . THR A 1 104 ? -2.456 -3.547 13.888 1.00 98.38 104 THR A C 1
ATOM 831 O O . THR A 1 104 ? -2.951 -4.670 13.791 1.00 98.38 104 THR A O 1
ATOM 834 N N . TYR A 1 105 ? -2.192 -2.770 12.843 1.00 98.25 105 TYR A N 1
ATOM 835 C CA . TYR A 1 105 ? -2.524 -3.123 11.464 1.00 98.25 105 TYR A CA 1
ATOM 836 C C . TYR A 1 105 ? -1.264 -3.104 10.603 1.00 98.25 105 TYR A C 1
ATOM 838 O O . TYR A 1 105 ? -0.423 -2.217 10.741 1.00 98.25 105 TYR A O 1
ATOM 846 N N . THR A 1 106 ? -1.116 -4.095 9.723 1.00 98.44 106 THR A N 1
ATOM 847 C CA . THR A 1 106 ? -0.083 -4.063 8.679 1.00 98.44 106 THR A CA 1
ATOM 848 C C . THR A 1 106 ? -0.713 -3.477 7.433 1.00 98.44 106 THR A C 1
ATOM 850 O O . THR A 1 106 ? -1.573 -4.112 6.832 1.00 98.44 106 THR A O 1
ATOM 853 N N . VAL A 1 107 ? -0.297 -2.267 7.072 1.00 97.94 107 VAL A N 1
ATOM 854 C CA . VAL A 1 107 ? -0.768 -1.588 5.867 1.00 97.94 107 VAL A CA 1
ATOM 855 C C . VAL A 1 107 ? 0.218 -1.861 4.744 1.00 97.94 107 VAL A C 1
ATOM 857 O O . VAL A 1 107 ? 1.423 -1.683 4.932 1.00 97.94 107 VAL A O 1
ATOM 860 N N . THR A 1 108 ? -0.285 -2.278 3.586 1.00 97.38 108 THR A N 1
ATOM 861 C CA . THR A 1 108 ? 0.507 -2.599 2.400 1.00 97.38 108 THR A CA 1
ATOM 862 C C . THR A 1 108 ? 0.035 -1.779 1.211 1.00 97.38 108 THR A C 1
ATOM 864 O O . THR A 1 108 ? -1.131 -1.826 0.830 1.00 97.38 108 THR A O 1
ATOM 867 N N . LEU A 1 109 ? 0.970 -1.079 0.578 1.00 96.19 109 LEU A N 1
ATOM 868 C CA . LEU A 1 109 ? 0.779 -0.445 -0.718 1.00 96.19 109 LEU A CA 1
ATOM 869 C C . LEU A 1 109 ? 1.522 -1.255 -1.775 1.00 96.19 109 LEU A C 1
ATOM 871 O O . LEU A 1 109 ? 2.722 -1.492 -1.648 1.00 96.19 109 LEU A O 1
ATOM 875 N N . ARG A 1 110 ? 0.817 -1.670 -2.824 1.00 95.38 110 ARG A N 1
ATOM 876 C CA . ARG A 1 110 ? 1.373 -2.345 -3.999 1.00 95.38 110 ARG A CA 1
ATOM 877 C C . ARG A 1 110 ? 1.235 -1.448 -5.219 1.00 95.38 110 ARG A C 1
ATOM 879 O O . ARG A 1 110 ? 0.183 -0.836 -5.386 1.00 95.38 110 ARG A O 1
ATOM 886 N N . CYS A 1 111 ? 2.239 -1.431 -6.088 1.00 94.25 111 CYS A N 1
ATOM 887 C CA . CYS A 1 111 ? 2.151 -0.792 -7.396 1.00 94.25 111 CYS A CA 1
ATOM 888 C C . CYS A 1 111 ? 2.539 -1.741 -8.536 1.00 94.25 111 CYS A C 1
ATOM 890 O O . CYS A 1 111 ? 3.200 -2.761 -8.313 1.00 94.25 111 CYS A O 1
ATOM 892 N N . ILE A 1 112 ? 2.077 -1.398 -9.738 1.00 92.44 112 ILE A N 1
ATOM 893 C CA . ILE A 1 112 ? 2.406 -2.061 -11.002 1.00 92.44 112 ILE A CA 1
ATOM 894 C C . ILE A 1 112 ? 2.761 -0.970 -12.015 1.00 92.44 112 ILE A C 1
ATOM 896 O O . ILE A 1 112 ? 2.022 0.015 -12.115 1.00 92.44 112 ILE A O 1
ATOM 900 N N . ASP A 1 113 ? 3.875 -1.137 -12.722 1.00 93.44 113 ASP A N 1
ATOM 901 C CA . ASP A 1 113 ? 4.301 -0.241 -13.804 1.00 93.44 113 ASP A CA 1
ATOM 902 C C . ASP A 1 113 ? 3.739 -0.656 -15.182 1.00 93.44 113 ASP A C 1
ATOM 904 O O . ASP A 1 113 ? 2.991 -1.629 -15.318 1.00 93.44 113 ASP A O 1
ATOM 908 N N . ASP A 1 114 ? 4.080 0.110 -16.212 1.00 93.12 114 ASP A N 1
ATOM 909 C CA . ASP A 1 114 ? 3.702 -0.098 -17.613 1.00 93.12 114 ASP A CA 1
ATOM 910 C C . ASP A 1 114 ? 4.363 -1.304 -18.292 1.00 93.12 114 ASP A C 1
ATOM 912 O O . ASP A 1 114 ? 3.914 -1.754 -19.351 1.00 93.12 114 ASP A O 1
ATOM 916 N N . GLU A 1 115 ? 5.362 -1.892 -17.643 1.00 91.00 115 GLU A N 1
ATOM 917 C CA . GLU A 1 115 ? 6.027 -3.124 -18.052 1.00 91.00 115 GLU A CA 1
ATOM 918 C C . GLU A 1 115 ? 5.581 -4.335 -17.215 1.00 91.00 115 GLU A C 1
ATOM 920 O O . GLU A 1 115 ? 6.150 -5.425 -17.315 1.00 91.00 115 GLU A O 1
ATOM 925 N N . ASN A 1 116 ? 4.497 -4.176 -16.445 1.00 89.81 116 ASN A N 1
ATOM 926 C CA . ASN A 1 116 ? 3.906 -5.180 -15.561 1.00 89.81 116 ASN A CA 1
ATOM 927 C C . ASN A 1 116 ? 4.852 -5.691 -14.465 1.00 89.81 116 ASN A C 1
ATOM 929 O O . ASN A 1 116 ? 4.635 -6.780 -13.917 1.00 89.81 116 ASN A O 1
ATOM 933 N N . THR A 1 117 ? 5.886 -4.933 -14.1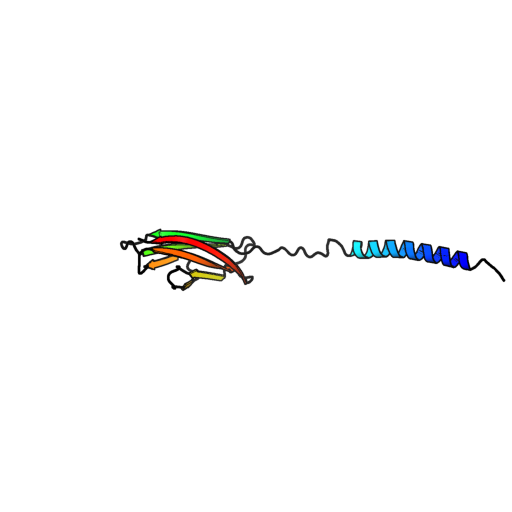13 1.00 92.19 117 THR A N 1
ATOM 934 C CA . THR A 1 117 ? 6.690 -5.232 -12.935 1.00 92.19 117 THR A CA 1
ATOM 935 C C . THR A 1 117 ? 5.982 -4.718 -11.682 1.00 92.19 117 THR A C 1
ATOM 937 O O . THR A 1 117 ? 5.189 -3.775 -11.712 1.00 92.19 117 THR A O 1
ATOM 940 N N . MET A 1 118 ? 6.186 -5.414 -10.562 1.00 92.62 118 MET A N 1
ATOM 941 C CA . MET A 1 118 ? 5.403 -5.217 -9.345 1.00 92.62 118 MET A CA 1
ATOM 942 C C . MET A 1 118 ? 6.313 -4.947 -8.159 1.00 92.62 118 MET A C 1
ATOM 944 O O . MET A 1 118 ? 7.337 -5.608 -7.985 1.00 92.62 118 MET A O 1
ATOM 948 N N . SER A 1 119 ? 5.876 -4.048 -7.285 1.00 95.81 119 SER A N 1
ATOM 949 C CA . SER A 1 119 ? 6.551 -3.783 -6.019 1.00 95.81 119 SER A CA 1
ATOM 950 C C . SER A 1 119 ? 5.546 -3.508 -4.913 1.00 95.81 119 SER A C 1
ATOM 952 O O . SER A 1 119 ? 4.379 -3.192 -5.162 1.00 95.81 119 SER A O 1
ATOM 954 N N . SER A 1 120 ? 5.982 -3.666 -3.668 1.00 96.75 120 SER A N 1
ATOM 955 C CA . SER A 1 120 ? 5.139 -3.412 -2.504 1.00 96.75 120 SER A CA 1
ATOM 956 C C . SER A 1 120 ? 5.936 -2.884 -1.327 1.00 96.75 120 SER A C 1
ATOM 958 O O . SER A 1 120 ? 7.066 -3.313 -1.099 1.00 96.75 120 SER A O 1
ATOM 960 N N . TYR A 1 121 ? 5.300 -2.030 -0.534 1.00 97.94 121 TYR A N 1
ATOM 961 C CA . TYR A 1 121 ? 5.830 -1.517 0.719 1.00 97.94 121 TYR A CA 1
ATOM 962 C C . TYR A 1 121 ? 4.808 -1.716 1.832 1.00 97.94 121 TYR A C 1
ATOM 964 O O . TYR A 1 121 ? 3.623 -1.433 1.649 1.00 97.94 121 TYR A O 1
ATOM 972 N N . SER A 1 122 ? 5.278 -2.197 2.982 1.00 98.25 122 SER A N 1
ATOM 973 C CA . SER A 1 122 ? 4.438 -2.479 4.144 1.00 98.25 122 SER A CA 1
ATOM 974 C C . SER A 1 122 ? 4.940 -1.738 5.372 1.00 98.25 122 SER A C 1
ATOM 976 O O . SER A 1 122 ? 6.147 -1.674 5.614 1.00 98.25 122 SER A O 1
ATOM 978 N N . LYS A 1 123 ? 4.011 -1.233 6.184 1.00 98.12 123 LYS A N 1
ATOM 979 C CA . LYS A 1 123 ? 4.317 -0.615 7.474 1.00 98.12 123 LYS A CA 1
ATOM 980 C C . LYS A 1 123 ? 3.286 -1.028 8.515 1.00 98.12 123 LYS A C 1
ATOM 982 O O . LYS A 1 123 ? 2.084 -1.008 8.260 1.00 98.12 123 LYS A O 1
ATOM 987 N N . THR A 1 124 ? 3.776 -1.391 9.694 1.00 98.25 124 THR A N 1
ATOM 988 C CA . THR A 1 124 ? 2.932 -1.635 10.861 1.00 98.25 124 THR A CA 1
ATOM 989 C C . THR A 1 124 ? 2.543 -0.304 11.485 1.00 98.25 124 THR A C 1
ATOM 991 O O . THR A 1 124 ? 3.412 0.528 11.750 1.00 98.25 124 THR A O 1
ATOM 994 N N . ILE A 1 125 ? 1.250 -0.118 11.732 1.00 97.12 125 ILE A N 1
ATOM 995 C CA . ILE A 1 125 ? 0.703 1.070 12.385 1.00 97.12 125 ILE A CA 1
ATOM 996 C C . ILE A 1 125 ? -0.043 0.679 13.660 1.00 97.12 125 ILE A C 1
ATOM 998 O O . ILE A 1 125 ? -0.593 -0.421 13.751 1.00 97.12 125 ILE A O 1
ATOM 1002 N N . HIS A 1 126 ? -0.081 1.598 14.621 1.00 97.25 126 HIS A N 1
ATOM 1003 C CA . HIS A 1 126 ? -0.882 1.483 15.835 1.00 97.25 126 HIS A CA 1
ATOM 1004 C C . HIS A 1 126 ? -2.010 2.505 15.768 1.00 97.25 126 HIS A C 1
ATOM 1006 O O . HIS A 1 126 ? -1.750 3.694 15.578 1.00 97.25 126 HIS A O 1
ATOM 1012 N N . VAL A 1 127 ? -3.238 2.011 15.873 1.00 97.06 127 VAL A N 1
ATOM 1013 C CA . VAL A 1 127 ? -4.469 2.794 15.818 1.00 97.06 127 VAL A CA 1
ATOM 1014 C C . VAL A 1 127 ? -5.108 2.767 17.199 1.00 97.06 127 VAL A C 1
ATOM 1016 O O . VAL A 1 127 ? -5.339 1.677 17.732 1.00 97.06 127 VAL A O 1
ATOM 1019 N N . GLY A 1 128 ? -5.446 3.946 17.721 1.00 90.25 128 GLY A N 1
ATOM 1020 C CA . GLY A 1 128 ? -6.015 4.130 19.060 1.00 90.25 128 GLY A CA 1
ATOM 1021 C C . GLY A 1 128 ? -5.000 4.151 20.196 1.00 90.25 128 GLY A C 1
ATOM 1022 O O . GLY A 1 128 ? -3.816 3.808 19.976 1.00 90.25 128 GLY A O 1
#

pLDDT: mean 81.28, std 18.86, range [40.44, 98.44]